Protein AF-A0A7L9S4N2-F1 (afdb_monomer_lite)

Sequence (133 aa):
MTTKIDQVKEMKMYYQEFHHKCITWYITIMVFFIAGAIAYNGEGLVLSVGITVIFFTGLFTFTIFGCIFHYSARIDVLNTYLSTCKDEIPDDWYTRSKNVSISIKGFGSFFFALIGIITFMCVSILSWLKFIS

Radius of gyration: 20.15 Å; chains: 1; bounding box: 44×22×58 Å

Foldseek 3Di:
DQDVLNVLVVVLVVLVVQLVVLVVLLVVVVVLVVVLVVPDPDDDDDVVLVVVVVVLNVVLVVLSVVSNVLSVLLSVLSVCCNPPVVPDDDPCSVVCSCVSDPNDDCSVVVNVVSSVVVVVVSVVSSVVSVVVD

Secondary structure (DSSP, 8-state):
---HHHHHHHHHHHHHHHHHHHHHHHHHHHHHHHHHHHH---S---HHHHHHHHHHHHHHHHHHHHHHHHHHHHHHHHHHHHHH-SS---TTHHHHHH-SS---SSHHHHHHHHHHHHHHHHHHHHHHHHHH-

Structure (mmCIF, N/CA/C/O backbone):
data_AF-A0A7L9S4N2-F1
#
_entry.id   AF-A0A7L9S4N2-F1
#
loop_
_atom_site.group_PDB
_atom_site.id
_atom_site.type_symbol
_atom_site.label_atom_id
_atom_site.label_alt_id
_atom_site.label_comp_id
_atom_site.label_asym_id
_atom_site.label_entity_id
_atom_site.label_seq_id
_atom_site.pdbx_PDB_ins_code
_atom_site.Cartn_x
_atom_site.Cartn_y
_atom_site.Cartn_z
_atom_site.occupancy
_atom_site.B_iso_or_equiv
_atom_site.auth_seq_id
_atom_site.auth_comp_id
_atom_site.auth_asym_id
_atom_site.auth_atom_id
_atom_site.pdbx_PDB_model_num
ATOM 1 N N . MET A 1 1 ? -22.596 13.191 20.118 1.00 52.94 1 MET A N 1
ATOM 2 C CA . MET A 1 1 ? -21.373 12.587 20.684 1.00 52.94 1 MET A CA 1
ATOM 3 C C . MET A 1 1 ? -21.153 11.295 19.918 1.00 52.94 1 MET A C 1
ATOM 5 O O . MET A 1 1 ? -22.031 10.446 19.974 1.00 52.94 1 MET A O 1
ATOM 9 N N . THR A 1 2 ? -20.105 11.192 19.100 1.00 70.31 2 THR A N 1
ATOM 10 C CA . THR A 1 2 ? -19.788 9.943 18.385 1.00 70.31 2 THR A CA 1
ATOM 11 C C . THR A 1 2 ? -19.401 8.882 19.406 1.00 70.31 2 THR A C 1
ATOM 13 O O . THR A 1 2 ? -18.611 9.156 20.312 1.00 70.31 2 THR A O 1
ATOM 16 N N . THR A 1 3 ? -19.984 7.689 19.307 1.00 86.25 3 THR A N 1
ATOM 17 C CA . THR A 1 3 ? -19.616 6.593 20.207 1.00 86.25 3 THR A CA 1
ATOM 18 C C . THR A 1 3 ? -18.213 6.090 19.853 1.00 86.25 3 THR A C 1
ATOM 20 O O . THR A 1 3 ? -17.758 6.245 18.717 1.00 86.25 3 THR A O 1
ATOM 23 N N . LYS A 1 4 ? -17.508 5.446 20.793 1.00 85.94 4 LYS A N 1
ATOM 24 C CA . LYS A 1 4 ? -16.224 4.785 20.480 1.00 85.94 4 LYS A CA 1
ATOM 25 C C . LYS A 1 4 ? -16.377 3.764 19.345 1.00 85.94 4 LYS A C 1
ATOM 27 O O . LYS A 1 4 ? -15.473 3.605 18.534 1.00 85.94 4 LYS A O 1
ATOM 32 N N . ILE A 1 5 ? -17.536 3.110 19.262 1.00 87.25 5 ILE A N 1
ATOM 33 C CA . ILE A 1 5 ? -17.873 2.178 18.182 1.00 87.25 5 ILE A CA 1
ATOM 34 C C . ILE A 1 5 ? -17.884 2.902 16.830 1.00 87.25 5 ILE A C 1
ATOM 36 O O . ILE A 1 5 ? -17.305 2.396 15.869 1.00 87.25 5 ILE A O 1
ATOM 40 N N . ASP A 1 6 ? -18.487 4.090 16.751 1.00 88.31 6 ASP A N 1
ATOM 41 C CA . ASP A 1 6 ? -18.497 4.890 15.520 1.00 88.31 6 ASP A CA 1
ATOM 42 C C . ASP A 1 6 ? -17.082 5.336 15.135 1.00 88.31 6 ASP A C 1
ATOM 44 O O . ASP A 1 6 ? -16.693 5.194 13.978 1.00 88.31 6 ASP A O 1
ATOM 48 N N . GLN A 1 7 ? -16.264 5.748 16.109 1.00 89.62 7 GLN A N 1
ATOM 49 C CA . GLN A 1 7 ? -14.856 6.102 15.873 1.00 89.62 7 GLN A CA 1
ATOM 50 C C . GLN A 1 7 ? -14.038 4.921 15.321 1.00 89.62 7 GLN A C 1
ATOM 52 O O . GLN A 1 7 ? -13.233 5.086 14.402 1.00 89.62 7 GLN A O 1
ATOM 57 N N . VAL A 1 8 ? -14.251 3.711 15.848 1.00 88.94 8 VAL A N 1
ATOM 58 C CA . VAL A 1 8 ? -13.597 2.486 15.356 1.00 88.94 8 VAL A CA 1
ATOM 59 C C . VAL A 1 8 ? -14.064 2.141 13.940 1.00 88.94 8 VAL A C 1
ATOM 61 O O . VAL A 1 8 ? -13.239 1.767 13.103 1.00 88.94 8 VAL A O 1
ATOM 64 N N . LYS A 1 9 ? -15.361 2.300 13.634 1.00 90.25 9 LYS A N 1
ATOM 65 C CA . LYS A 1 9 ? -15.899 2.103 12.276 1.00 90.25 9 LYS A CA 1
ATOM 66 C C . LYS A 1 9 ? -15.307 3.096 11.280 1.00 90.25 9 LYS A C 1
ATOM 68 O O . LYS A 1 9 ? -14.871 2.677 10.211 1.00 90.25 9 LYS A O 1
ATOM 73 N N . GLU A 1 10 ? -15.250 4.378 11.629 1.00 91.12 10 GLU A N 1
ATOM 74 C CA . GLU A 1 10 ? -14.646 5.420 10.791 1.00 91.12 10 GLU A CA 1
ATOM 75 C C . GLU A 1 10 ? -13.168 5.128 10.513 1.00 91.12 10 GLU A C 1
ATOM 77 O O . GLU A 1 10 ? -12.737 5.147 9.359 1.00 91.12 10 GLU A O 1
ATOM 82 N N . MET A 1 11 ? -12.403 4.756 11.543 1.00 90.00 11 MET A N 1
ATOM 83 C CA . MET A 1 11 ? -10.992 4.396 11.384 1.00 90.00 11 MET A CA 1
ATOM 84 C C . MET A 1 11 ? -10.806 3.154 10.502 1.00 90.00 11 MET A C 1
ATOM 86 O O . MET A 1 11 ? -9.889 3.098 9.679 1.00 90.00 11 MET A O 1
ATOM 90 N N . LYS A 1 12 ? -11.693 2.160 10.634 1.00 90.44 12 LYS A N 1
ATOM 91 C CA . LYS A 1 12 ? -11.682 0.972 9.774 1.00 90.44 12 LYS A CA 1
ATOM 92 C C . LYS A 1 12 ? -11.923 1.360 8.319 1.00 90.44 12 LYS A C 1
ATOM 94 O O . LYS A 1 12 ? -11.157 0.925 7.462 1.00 90.44 12 LYS A O 1
ATOM 99 N N . MET A 1 13 ? -12.944 2.176 8.044 1.00 91.50 13 MET A N 1
ATOM 100 C CA . MET A 1 13 ? -13.236 2.649 6.685 1.00 91.50 13 MET A CA 1
ATOM 101 C C . MET A 1 13 ? -12.044 3.405 6.097 1.00 91.50 13 MET A C 1
ATOM 103 O O . MET A 1 13 ? -11.650 3.128 4.967 1.00 91.50 13 MET A O 1
ATOM 107 N N . TYR A 1 14 ? -11.407 4.272 6.886 1.00 89.31 14 TYR A N 1
ATOM 108 C CA . TYR A 1 14 ? -10.197 4.982 6.478 1.00 89.31 14 TYR A CA 1
ATOM 109 C C . TYR A 1 14 ? -9.066 4.023 6.066 1.00 89.31 14 TYR A C 1
ATOM 111 O O . TYR A 1 14 ? -8.493 4.165 4.984 1.00 89.31 14 TYR A O 1
ATOM 119 N N . TYR A 1 15 ? -8.752 3.008 6.881 1.00 87.69 15 TYR A N 1
ATOM 120 C CA . TYR A 1 15 ? -7.715 2.034 6.523 1.00 87.69 15 TYR A CA 1
ATOM 121 C C . TYR A 1 15 ? -8.105 1.159 5.329 1.00 87.69 15 TYR A C 1
ATOM 123 O O . TYR A 1 15 ? -7.240 0.854 4.509 1.00 87.69 15 TYR A O 1
ATOM 131 N N . GLN A 1 16 ? -9.382 0.791 5.188 1.00 87.50 16 GLN A N 1
ATOM 132 C CA . GLN A 1 16 ? -9.881 0.052 4.024 1.00 87.50 16 GLN A CA 1
ATOM 133 C C . GLN A 1 16 ? -9.748 0.864 2.733 1.00 87.50 16 GLN A C 1
ATOM 135 O O . GLN A 1 16 ? -9.306 0.331 1.716 1.00 87.50 16 GLN A O 1
ATOM 140 N N . GLU A 1 17 ? -10.070 2.156 2.774 1.00 88.50 17 GLU A N 1
ATOM 141 C CA . GLU A 1 17 ? -9.921 3.050 1.628 1.00 88.50 17 GLU A CA 1
ATOM 142 C C . GLU A 1 17 ? -8.446 3.201 1.230 1.00 88.50 17 GLU A C 1
ATOM 144 O O . GLU A 1 17 ? -8.104 3.107 0.050 1.00 88.50 17 GLU A O 1
ATOM 149 N N . PHE A 1 18 ? -7.547 3.361 2.208 1.00 84.06 18 PHE A N 1
ATOM 150 C CA . PHE A 1 18 ? -6.103 3.399 1.958 1.00 84.06 18 PHE A CA 1
ATOM 151 C C . PHE A 1 18 ? -5.571 2.085 1.384 1.00 84.06 18 PHE A C 1
ATOM 153 O O . PHE A 1 18 ? -4.801 2.102 0.423 1.00 84.06 18 PHE A O 1
ATOM 160 N N . HIS A 1 19 ? -6.003 0.951 1.933 1.00 86.38 19 HIS A N 1
ATOM 161 C CA . HIS A 1 19 ? -5.653 -0.374 1.434 1.00 86.38 19 HIS A CA 1
ATOM 162 C C . HIS A 1 19 ? -6.099 -0.556 -0.024 1.00 86.38 19 HIS A C 1
ATOM 164 O O . HIS A 1 19 ? -5.308 -0.968 -0.873 1.00 86.38 19 HIS A O 1
ATOM 170 N N . HIS A 1 20 ? -7.340 -0.176 -0.341 1.00 86.75 20 HIS A N 1
ATOM 171 C CA . HIS A 1 20 ? -7.862 -0.220 -1.704 1.00 86.75 20 HIS A CA 1
ATOM 172 C C . HIS A 1 20 ? -7.063 0.687 -2.651 1.00 86.75 20 HIS A C 1
ATOM 174 O O . HIS A 1 20 ? -6.641 0.239 -3.713 1.00 86.75 20 HIS A O 1
ATOM 180 N N . LYS A 1 21 ? -6.756 1.924 -2.239 1.00 84.00 21 LYS A N 1
ATOM 181 C CA . LYS A 1 21 ? -5.904 2.845 -3.010 1.00 84.00 21 LYS A CA 1
ATOM 182 C C . LYS A 1 21 ? -4.520 2.257 -3.297 1.00 84.00 21 LYS A C 1
ATOM 184 O O . LYS A 1 21 ? -4.031 2.411 -4.412 1.00 84.00 21 LYS A O 1
ATOM 189 N N . CYS A 1 22 ? -3.902 1.566 -2.336 1.00 82.00 22 CYS A N 1
ATOM 190 C CA . CYS A 1 22 ? -2.609 0.903 -2.548 1.00 82.00 22 CYS A CA 1
ATOM 191 C C . CYS A 1 22 ? -2.695 -0.171 -3.644 1.00 82.00 22 CYS A C 1
ATOM 193 O O . CYS A 1 22 ? -1.838 -0.207 -4.526 1.00 82.00 22 CYS A O 1
ATOM 195 N N . ILE A 1 23 ? -3.748 -0.996 -3.631 1.00 84.81 23 ILE A N 1
ATOM 196 C CA . ILE A 1 23 ? -3.997 -2.011 -4.669 1.00 84.81 23 ILE A CA 1
ATOM 197 C C . ILE A 1 23 ? -4.241 -1.351 -6.031 1.00 84.81 23 ILE A C 1
ATOM 199 O O . ILE A 1 23 ? -3.656 -1.764 -7.029 1.00 84.81 23 ILE A O 1
ATOM 203 N N . THR A 1 24 ? -5.059 -0.299 -6.085 1.00 84.75 24 THR A N 1
ATOM 204 C CA . THR A 1 24 ? -5.349 0.418 -7.335 1.00 84.75 24 THR A CA 1
ATOM 205 C C . THR A 1 24 ? -4.080 1.010 -7.949 1.00 84.75 24 THR A C 1
ATOM 207 O O . THR A 1 24 ? -3.856 0.875 -9.154 1.00 84.75 24 THR A O 1
ATOM 210 N N . TRP A 1 25 ? -3.207 1.606 -7.131 1.00 80.19 25 TRP A N 1
ATOM 211 C CA . TRP A 1 25 ? -1.918 2.126 -7.592 1.00 80.19 25 TRP A CA 1
ATOM 212 C C . TRP A 1 25 ? -0.966 1.025 -8.056 1.00 80.19 25 TRP A C 1
ATOM 214 O O . TRP A 1 25 ? -0.320 1.193 -9.089 1.00 80.19 25 TRP A O 1
ATOM 224 N N . TYR A 1 26 ? -0.919 -0.109 -7.350 1.00 82.12 26 TYR A N 1
ATOM 225 C CA . TYR A 1 26 ? -0.162 -1.280 -7.792 1.00 82.12 26 TYR A CA 1
ATOM 226 C C . TYR A 1 26 ? -0.582 -1.719 -9.196 1.00 82.12 26 TYR A C 1
ATOM 228 O O . TYR A 1 26 ? 0.256 -1.784 -10.092 1.00 82.12 26 TYR A O 1
ATOM 236 N N . ILE A 1 27 ? -1.883 -1.955 -9.398 1.00 82.50 27 ILE A N 1
ATOM 237 C CA . ILE A 1 27 ? -2.432 -2.399 -10.685 1.00 82.50 27 ILE A CA 1
ATOM 238 C C . ILE A 1 27 ? -2.123 -1.370 -11.775 1.00 82.50 27 ILE A C 1
ATOM 240 O O . ILE A 1 27 ? -1.621 -1.735 -12.833 1.00 82.50 27 ILE A O 1
ATOM 244 N N . THR A 1 28 ? -2.359 -0.085 -11.502 1.00 81.19 28 THR A N 1
ATOM 245 C CA . THR A 1 28 ? -2.104 1.008 -12.452 1.00 81.19 28 THR A CA 1
ATOM 246 C C . THR A 1 28 ? -0.653 1.018 -12.926 1.00 81.19 28 THR A C 1
ATOM 248 O O . THR A 1 28 ? -0.384 1.081 -14.124 1.00 81.19 28 THR A O 1
ATOM 251 N N . ILE A 1 29 ? 0.297 0.908 -12.000 1.00 75.81 29 ILE A N 1
ATOM 252 C CA . ILE A 1 29 ? 1.723 0.959 -12.329 1.00 75.81 29 ILE A CA 1
ATOM 253 C C . ILE A 1 29 ? 2.169 -0.309 -13.057 1.00 75.81 29 ILE A C 1
ATOM 255 O O . ILE A 1 29 ? 2.903 -0.213 -14.038 1.00 75.81 29 ILE A O 1
ATOM 259 N N . MET A 1 30 ? 1.674 -1.483 -12.655 1.00 76.44 30 MET A N 1
ATOM 260 C CA . MET A 1 30 ? 1.930 -2.730 -13.385 1.00 76.44 30 MET A CA 1
ATOM 261 C C . MET A 1 30 ? 1.413 -2.656 -14.827 1.00 76.44 30 MET A C 1
ATOM 263 O O . MET A 1 30 ? 2.122 -3.051 -15.750 1.00 76.44 30 MET A O 1
ATOM 267 N N . VAL A 1 31 ? 0.222 -2.089 -15.047 1.00 74.44 31 VAL A N 1
ATOM 268 C CA . VAL A 1 31 ? -0.330 -1.880 -16.396 1.00 74.44 31 VAL A CA 1
ATOM 269 C C . VAL A 1 31 ? 0.539 -0.920 -17.212 1.00 74.44 31 VAL A C 1
ATOM 271 O O . VAL A 1 31 ? 0.790 -1.202 -18.382 1.00 74.44 31 VAL A O 1
ATOM 274 N N . PHE A 1 32 ? 1.063 0.161 -16.620 1.00 73.44 32 PHE A N 1
ATOM 275 C CA . PHE A 1 32 ? 2.010 1.047 -17.310 1.00 73.44 32 PHE A CA 1
ATOM 276 C C . PHE A 1 32 ? 3.302 0.331 -17.7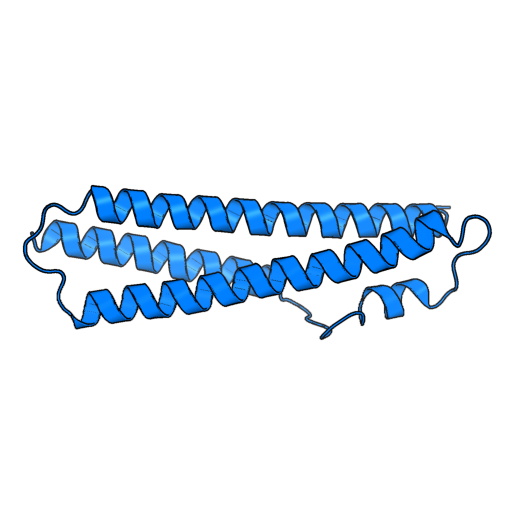12 1.00 73.44 32 PHE A C 1
ATOM 278 O O . PHE A 1 32 ? 3.771 0.524 -18.834 1.00 73.44 32 PHE A O 1
ATOM 285 N N . PHE A 1 33 ? 3.859 -0.516 -16.843 1.00 72.06 33 PHE A N 1
ATOM 286 C CA . PHE A 1 33 ? 5.038 -1.318 -17.179 1.00 72.06 33 PHE A CA 1
ATOM 287 C C . PHE A 1 33 ? 4.756 -2.311 -18.309 1.00 72.06 33 PHE A C 1
ATOM 289 O O . PHE A 1 33 ? 5.549 -2.398 -19.242 1.00 72.06 33 PHE A O 1
ATOM 296 N N . ILE A 1 34 ? 3.621 -3.018 -18.264 1.00 73.81 34 ILE A N 1
ATOM 297 C CA . ILE A 1 34 ? 3.218 -3.960 -19.319 1.00 73.81 34 ILE A CA 1
ATOM 298 C C . ILE A 1 34 ? 3.014 -3.222 -20.647 1.00 73.81 34 ILE A C 1
ATOM 300 O O . ILE A 1 34 ? 3.542 -3.650 -21.669 1.00 73.81 34 ILE A O 1
ATOM 304 N N . ALA A 1 35 ? 2.302 -2.092 -20.641 1.00 69.88 35 ALA A N 1
ATOM 305 C CA . ALA A 1 35 ? 2.096 -1.276 -21.835 1.00 69.88 35 ALA A CA 1
ATOM 306 C C . ALA A 1 35 ? 3.422 -0.742 -22.399 1.00 69.88 35 ALA A C 1
ATOM 308 O O . ALA A 1 35 ? 3.636 -0.789 -23.608 1.00 69.88 35 ALA A O 1
ATOM 309 N N . GLY A 1 36 ? 4.332 -0.290 -21.530 1.00 66.81 36 GLY A N 1
ATOM 310 C CA . GLY A 1 36 ? 5.678 0.135 -21.913 1.00 66.81 36 GLY A CA 1
ATOM 311 C C . GLY A 1 36 ? 6.514 -0.999 -22.512 1.00 66.81 36 GLY A C 1
ATOM 312 O O . GLY A 1 36 ? 7.200 -0.783 -23.506 1.00 66.81 36 GLY A O 1
ATOM 313 N N . ALA A 1 37 ? 6.415 -2.210 -21.957 1.00 68.88 37 ALA A N 1
ATOM 314 C CA . ALA A 1 37 ? 7.093 -3.394 -22.479 1.00 68.88 37 ALA A CA 1
ATOM 315 C C . ALA A 1 37 ? 6.540 -3.830 -23.847 1.00 68.88 37 ALA A C 1
ATOM 317 O O . ALA A 1 37 ? 7.320 -4.167 -24.729 1.00 68.88 37 ALA A O 1
ATOM 318 N N . ILE A 1 38 ? 5.217 -3.784 -24.046 1.00 69.00 38 ILE A N 1
ATOM 319 C CA . ILE A 1 38 ? 4.575 -4.106 -25.334 1.00 69.00 38 ILE A CA 1
ATOM 320 C C . ILE A 1 38 ? 4.908 -3.054 -26.401 1.00 69.00 38 ILE A C 1
ATOM 322 O O . ILE A 1 38 ? 5.093 -3.395 -27.564 1.00 69.00 38 ILE A O 1
ATOM 326 N N . ALA A 1 39 ? 4.978 -1.775 -26.024 1.00 65.38 39 ALA A N 1
ATOM 327 C CA . ALA A 1 39 ? 5.295 -0.687 -26.949 1.00 65.38 39 ALA A CA 1
ATOM 328 C C . ALA A 1 39 ? 6.764 -0.683 -27.412 1.00 65.38 39 ALA A C 1
ATOM 330 O O . ALA A 1 39 ? 7.105 0.008 -28.374 1.00 65.38 39 ALA A O 1
ATOM 331 N N . TYR A 1 40 ? 7.642 -1.418 -26.730 1.00 66.44 40 TYR A N 1
ATOM 332 C CA . TYR A 1 40 ? 9.052 -1.500 -27.075 1.00 66.44 40 TYR A CA 1
ATOM 333 C C . TYR A 1 40 ? 9.277 -2.472 -28.247 1.00 66.44 40 TYR A C 1
ATOM 335 O O . TYR A 1 40 ? 9.239 -3.686 -28.079 1.00 66.44 40 TYR A O 1
ATOM 343 N N . ASN A 1 41 ? 9.557 -1.919 -29.433 1.00 58.69 41 ASN A N 1
ATOM 344 C CA . ASN A 1 41 ? 9.881 -2.655 -30.668 1.00 58.69 41 ASN A CA 1
ATOM 345 C C . ASN A 1 41 ? 11.403 -2.746 -30.951 1.00 58.69 41 ASN A C 1
ATOM 347 O O . ASN A 1 41 ? 11.801 -3.006 -32.084 1.00 58.69 41 ASN A O 1
ATOM 351 N N . GLY A 1 42 ? 12.261 -2.464 -29.964 1.00 55.56 42 GLY A N 1
ATOM 352 C CA . GLY A 1 42 ? 13.699 -2.248 -30.174 1.00 55.56 42 GLY A CA 1
ATOM 353 C C . GLY A 1 42 ? 14.588 -3.485 -30.002 1.00 55.56 42 GLY A C 1
ATOM 354 O O . GLY A 1 42 ? 14.308 -4.373 -29.195 1.00 55.56 42 GLY A O 1
ATOM 355 N N . GLU A 1 43 ? 15.710 -3.506 -30.727 1.00 58.50 43 GLU A N 1
ATOM 356 C CA . GLU A 1 43 ? 16.830 -4.416 -30.477 1.00 58.50 43 GLU A CA 1
ATOM 357 C C . GLU A 1 43 ? 17.454 -4.117 -29.104 1.00 58.50 43 GLU A C 1
ATOM 359 O O . GLU A 1 43 ? 17.901 -3.003 -28.848 1.00 58.50 43 GLU A O 1
ATOM 364 N N . GLY A 1 44 ? 17.477 -5.128 -28.228 1.00 55.66 44 GLY A N 1
ATOM 365 C CA . GLY A 1 44 ? 18.308 -5.201 -27.023 1.00 55.66 44 GLY A CA 1
ATOM 366 C C . GLY A 1 44 ? 18.283 -3.975 -26.106 1.00 55.66 44 GLY A C 1
ATOM 367 O O . GLY A 1 44 ? 19.149 -3.107 -26.193 1.00 55.66 44 GLY A O 1
ATOM 368 N N . LEU A 1 45 ? 17.371 -3.958 -25.128 1.00 60.09 45 LEU A N 1
ATOM 369 C CA . LEU A 1 45 ? 17.425 -3.003 -24.019 1.00 60.09 45 LEU A CA 1
ATOM 370 C C . LEU A 1 45 ? 18.829 -3.048 -23.386 1.00 60.09 45 LEU A C 1
ATOM 372 O O . LEU A 1 45 ? 19.259 -4.104 -22.917 1.00 60.09 45 LEU A O 1
ATOM 376 N N . VAL A 1 46 ? 19.545 -1.917 -23.374 1.00 65.00 46 VAL A N 1
ATOM 377 C CA . VAL A 1 46 ? 20.889 -1.820 -22.780 1.00 65.00 46 VAL A CA 1
ATOM 378 C C . VAL A 1 46 ? 20.841 -2.403 -21.365 1.00 65.00 46 VAL A C 1
ATOM 380 O O . VAL A 1 46 ? 20.016 -1.985 -20.551 1.00 65.00 46 VAL A O 1
ATOM 383 N N . LEU A 1 47 ? 21.709 -3.378 -21.069 1.00 66.94 47 LEU A N 1
ATOM 384 C CA . LEU A 1 47 ? 21.663 -4.197 -19.848 1.00 66.94 47 LEU A CA 1
ATOM 385 C C . LEU A 1 47 ? 21.520 -3.363 -18.558 1.00 66.94 47 LEU A C 1
ATOM 387 O O . LEU A 1 47 ? 20.781 -3.738 -17.650 1.00 66.94 47 LEU A O 1
ATOM 391 N N . SER A 1 48 ? 22.173 -2.198 -18.495 1.00 65.00 48 SER A N 1
ATOM 392 C CA . SER A 1 48 ? 22.092 -1.264 -17.364 1.00 65.00 48 SER A CA 1
ATOM 393 C C . SER A 1 48 ? 20.693 -0.665 -17.159 1.00 65.00 48 SER A C 1
ATOM 395 O O . SER A 1 48 ? 20.249 -0.519 -16.018 1.00 65.00 48 SER A O 1
ATOM 397 N N . VAL A 1 49 ? 19.966 -0.365 -18.238 1.00 68.12 49 VAL A N 1
ATOM 398 C CA . VAL A 1 49 ? 18.581 0.131 -18.192 1.00 68.12 49 VAL A CA 1
ATOM 399 C C . VAL A 1 49 ? 17.647 -0.982 -17.718 1.00 68.12 49 VAL A C 1
ATOM 401 O O . VAL A 1 49 ? 16.820 -0.747 -16.838 1.00 68.12 49 VAL A O 1
ATOM 404 N N . GLY A 1 50 ? 17.831 -2.210 -18.213 1.00 68.06 50 GLY A N 1
ATOM 405 C CA . GLY A 1 50 ? 17.047 -3.373 -17.784 1.00 68.06 50 GLY A CA 1
ATOM 406 C C . GLY A 1 50 ? 17.200 -3.690 -16.296 1.00 68.06 50 GLY A C 1
ATOM 407 O O . GLY A 1 50 ? 16.203 -3.837 -15.590 1.00 68.06 50 GLY A O 1
ATOM 408 N N . ILE A 1 51 ? 18.438 -3.714 -15.790 1.00 72.94 51 ILE A N 1
ATOM 409 C CA . ILE A 1 51 ? 18.717 -3.930 -14.359 1.00 72.94 51 ILE A CA 1
ATOM 410 C C . ILE A 1 51 ? 18.069 -2.834 -13.507 1.00 72.94 51 ILE A C 1
ATOM 412 O O . ILE A 1 51 ? 17.450 -3.133 -12.485 1.00 72.94 51 ILE A O 1
ATOM 416 N N . THR A 1 52 ? 18.170 -1.577 -13.944 1.00 71.25 52 THR A N 1
ATOM 417 C CA . THR A 1 52 ? 17.566 -0.434 -13.247 1.00 71.25 52 THR A CA 1
ATOM 418 C C . THR A 1 52 ? 16.050 -0.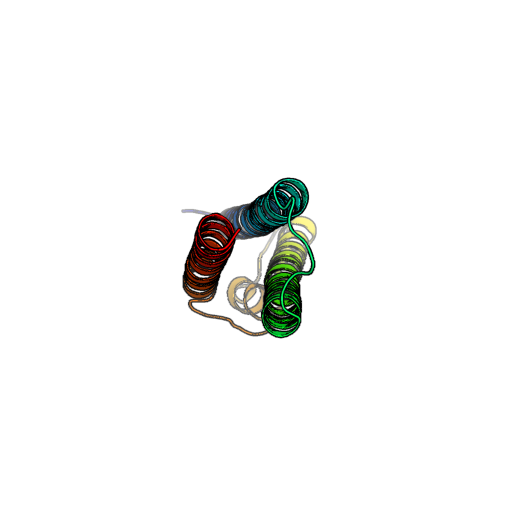607 -13.139 1.00 71.25 52 THR A C 1
ATOM 420 O O . THR A 1 52 ? 15.493 -0.522 -12.045 1.00 71.25 52 THR A O 1
ATOM 423 N N . VAL A 1 53 ? 15.381 -0.935 -14.247 1.00 72.00 53 VAL A N 1
ATOM 424 C CA . VAL A 1 53 ? 13.931 -1.175 -14.276 1.00 72.00 53 VAL A CA 1
ATOM 425 C C . VAL A 1 53 ? 13.530 -2.315 -13.335 1.00 72.00 53 VAL A C 1
ATOM 427 O O . VAL A 1 53 ? 12.600 -2.145 -12.543 1.00 72.00 53 VAL A O 1
ATOM 430 N N . ILE A 1 54 ? 14.242 -3.447 -13.359 1.00 75.88 54 ILE A N 1
ATOM 431 C CA . ILE A 1 54 ? 13.958 -4.597 -12.483 1.00 75.88 54 ILE A CA 1
ATOM 432 C C . ILE A 1 54 ? 14.107 -4.210 -11.008 1.00 75.88 54 ILE A C 1
ATOM 434 O O . ILE A 1 54 ? 13.209 -4.483 -10.209 1.00 75.88 54 ILE A O 1
ATOM 438 N N . PHE A 1 55 ? 15.207 -3.547 -10.642 1.00 78.56 55 PHE A N 1
ATOM 439 C CA . PHE A 1 55 ? 15.475 -3.156 -9.258 1.00 78.56 55 PHE A CA 1
ATOM 440 C C . PHE A 1 55 ? 14.398 -2.212 -8.712 1.00 78.56 55 PHE A C 1
ATOM 442 O O . PHE A 1 55 ? 13.829 -2.470 -7.649 1.00 78.56 55 PHE A O 1
ATOM 449 N N . PHE A 1 56 ? 14.064 -1.151 -9.454 1.00 73.38 56 PHE A N 1
ATOM 450 C CA . PHE A 1 56 ? 13.041 -0.195 -9.024 1.00 73.38 56 PHE A CA 1
ATOM 451 C C . PHE A 1 56 ? 11.643 -0.821 -8.981 1.00 73.38 56 PHE A C 1
ATOM 453 O O . PHE A 1 56 ? 10.887 -0.548 -8.049 1.00 73.38 56 PHE A O 1
ATOM 460 N N . THR A 1 57 ? 11.318 -1.717 -9.917 1.00 74.94 57 THR A N 1
ATOM 461 C CA . THR A 1 57 ? 10.049 -2.465 -9.897 1.00 74.94 57 THR A CA 1
ATOM 462 C C . THR A 1 57 ? 9.958 -3.381 -8.676 1.00 74.94 57 THR A C 1
ATOM 464 O O . THR A 1 57 ? 8.915 -3.433 -8.018 1.00 74.94 57 THR A O 1
ATOM 467 N N . GLY A 1 58 ? 11.049 -4.071 -8.330 1.00 80.31 58 GLY A N 1
ATOM 468 C CA . GLY A 1 58 ? 11.132 -4.926 -7.146 1.00 80.31 58 GLY A CA 1
ATOM 469 C C . GLY A 1 58 ? 10.974 -4.135 -5.848 1.00 80.31 58 GLY A C 1
ATOM 470 O O . GLY A 1 58 ? 10.128 -4.475 -5.019 1.00 80.31 58 GLY A O 1
ATOM 471 N N . LEU A 1 59 ? 11.719 -3.034 -5.702 1.00 81.00 59 LEU A N 1
ATOM 472 C CA . LEU A 1 59 ? 11.622 -2.137 -4.545 1.00 81.00 59 LEU A CA 1
ATOM 473 C C . LEU A 1 59 ? 10.202 -1.575 -4.382 1.00 81.00 59 LEU A C 1
ATOM 475 O O . LEU A 1 59 ? 9.663 -1.519 -3.273 1.00 81.00 59 LEU A O 1
ATOM 479 N N . PHE A 1 60 ? 9.579 -1.187 -5.493 1.00 76.50 60 PHE A N 1
ATOM 480 C CA . PHE A 1 60 ? 8.225 -0.650 -5.506 1.00 76.50 60 PHE A CA 1
ATOM 481 C C . PHE A 1 60 ? 7.183 -1.688 -5.098 1.00 76.50 60 PHE A C 1
ATOM 483 O O . PHE A 1 60 ? 6.363 -1.437 -4.214 1.00 76.50 60 PHE A O 1
ATOM 490 N N . THR A 1 61 ? 7.260 -2.873 -5.701 1.00 81.44 61 THR A N 1
ATOM 491 C CA . THR A 1 61 ? 6.388 -4.005 -5.387 1.00 81.44 61 THR A CA 1
ATOM 492 C C . THR A 1 61 ? 6.487 -4.340 -3.903 1.00 81.44 61 THR A C 1
ATOM 494 O O . THR A 1 61 ? 5.469 -4.370 -3.214 1.00 81.44 61 THR A O 1
ATOM 497 N N . PHE A 1 62 ? 7.707 -4.480 -3.378 1.00 84.00 62 PHE A N 1
ATOM 498 C CA . PHE A 1 62 ? 7.939 -4.720 -1.955 1.00 84.00 62 PHE A CA 1
ATOM 499 C C . PHE A 1 62 ? 7.309 -3.634 -1.071 1.00 84.00 62 PHE A C 1
ATOM 501 O O . PHE A 1 62 ? 6.639 -3.946 -0.088 1.00 84.00 62 PHE A O 1
ATOM 508 N N . THR A 1 63 ? 7.461 -2.362 -1.450 1.00 81.62 63 THR A N 1
ATOM 509 C CA . THR A 1 63 ? 6.902 -1.235 -0.692 1.00 81.62 63 THR A CA 1
ATOM 510 C C . THR A 1 63 ? 5.373 -1.270 -0.671 1.00 81.62 63 THR A C 1
ATOM 512 O O . THR A 1 63 ? 4.786 -1.150 0.403 1.00 81.62 63 THR A O 1
ATOM 515 N N . ILE A 1 64 ? 4.710 -1.486 -1.815 1.00 81.75 64 ILE A N 1
ATOM 516 C CA . ILE A 1 64 ? 3.242 -1.560 -1.857 1.00 81.75 64 ILE A CA 1
ATOM 517 C C . ILE A 1 64 ? 2.719 -2.762 -1.081 1.00 81.75 64 ILE A C 1
ATOM 519 O O . ILE A 1 64 ? 1.779 -2.608 -0.305 1.00 81.75 64 ILE A O 1
ATOM 523 N N . PHE A 1 65 ? 3.307 -3.946 -1.260 1.00 83.81 65 PHE A N 1
ATOM 524 C CA . PHE A 1 65 ? 2.883 -5.112 -0.489 1.00 83.81 65 PHE A CA 1
ATOM 525 C C . PHE A 1 65 ? 3.076 -4.869 1.008 1.00 83.81 65 PHE A C 1
ATOM 527 O O . PHE A 1 65 ? 2.169 -5.159 1.784 1.00 83.81 65 PHE A O 1
ATOM 534 N N . GLY A 1 66 ? 4.177 -4.227 1.408 1.00 83.44 66 GLY A N 1
ATOM 535 C CA . GLY A 1 66 ? 4.370 -3.741 2.772 1.00 83.44 66 GLY A CA 1
ATOM 536 C C . GLY A 1 66 ? 3.217 -2.852 3.254 1.00 83.44 66 GLY A C 1
ATOM 537 O O . GLY A 1 66 ? 2.689 -3.086 4.339 1.00 83.44 66 GLY A O 1
ATOM 538 N N . CYS A 1 67 ? 2.765 -1.887 2.442 1.00 79.81 67 CYS A N 1
ATOM 539 C CA . CYS A 1 67 ? 1.591 -1.058 2.748 1.00 79.81 67 CYS A CA 1
ATOM 540 C C . CYS A 1 67 ? 0.321 -1.903 2.910 1.00 79.81 67 CYS A C 1
ATOM 542 O O . CYS A 1 67 ? -0.386 -1.767 3.907 1.00 79.81 67 CYS A O 1
ATOM 544 N N . ILE A 1 68 ? 0.030 -2.767 1.937 1.00 84.81 68 ILE A N 1
ATOM 545 C CA . ILE A 1 68 ? -1.164 -3.622 1.909 1.00 84.81 68 ILE A CA 1
ATOM 546 C C . ILE A 1 68 ? -1.210 -4.481 3.176 1.00 84.81 68 ILE A C 1
ATOM 548 O O . ILE A 1 68 ? -2.183 -4.406 3.924 1.00 84.81 68 ILE A O 1
ATOM 552 N N . PHE A 1 69 ? -0.132 -5.207 3.486 1.00 85.50 69 PHE A N 1
ATOM 553 C CA . PHE A 1 69 ? -0.042 -6.018 4.702 1.00 85.50 69 PHE A CA 1
ATOM 554 C C . PHE A 1 69 ? -0.193 -5.176 5.971 1.00 85.50 69 PHE A C 1
ATOM 556 O O . PHE A 1 69 ? -0.938 -5.552 6.877 1.00 85.50 69 PHE A O 1
ATOM 563 N N . HIS A 1 70 ? 0.458 -4.012 6.026 1.00 83.88 70 HIS A N 1
ATOM 564 C CA . HIS A 1 70 ? 0.383 -3.120 7.178 1.00 83.88 70 HIS A CA 1
ATOM 565 C C . HIS A 1 70 ? -1.048 -2.632 7.451 1.00 83.88 70 HIS A C 1
ATOM 567 O O . HIS A 1 70 ? -1.515 -2.688 8.591 1.00 83.88 70 HIS A O 1
ATOM 573 N N . TYR A 1 71 ? -1.762 -2.172 6.420 1.00 83.56 71 TYR A N 1
ATOM 574 C CA . TYR A 1 71 ? -3.140 -1.703 6.569 1.00 83.56 71 TYR A CA 1
ATOM 575 C C . TYR A 1 71 ? -4.125 -2.856 6.786 1.00 83.56 71 TYR A C 1
ATOM 577 O O . TYR A 1 71 ? -5.049 -2.691 7.581 1.00 83.56 71 TYR A O 1
ATOM 585 N N . SER A 1 72 ? -3.903 -4.027 6.177 1.00 85.50 72 SER A N 1
ATOM 586 C CA . SER A 1 72 ? -4.712 -5.229 6.429 1.00 85.50 72 SER A CA 1
ATOM 587 C C . SER A 1 72 ? -4.664 -5.630 7.905 1.00 85.50 72 SER A C 1
ATOM 589 O O . SER A 1 72 ? -5.709 -5.783 8.532 1.00 85.50 72 SER A O 1
ATOM 591 N N . ALA A 1 73 ? -3.470 -5.672 8.507 1.00 86.31 73 ALA A N 1
ATOM 592 C CA . ALA A 1 73 ? -3.314 -6.014 9.922 1.00 86.31 73 ALA A CA 1
ATOM 593 C C . ALA A 1 73 ? -4.061 -5.038 10.853 1.00 86.31 73 ALA A C 1
ATOM 595 O O . ALA A 1 73 ? -4.685 -5.442 11.836 1.00 86.31 73 ALA A O 1
ATOM 596 N N . ARG A 1 74 ? -4.051 -3.736 10.535 1.00 86.81 74 ARG A N 1
ATOM 597 C CA . ARG A 1 74 ? -4.818 -2.737 11.298 1.00 86.81 74 ARG A CA 1
ATOM 598 C C . ARG A 1 74 ? -6.326 -2.926 11.153 1.00 86.81 74 ARG A C 1
ATOM 600 O O . ARG A 1 74 ? -7.047 -2.768 12.136 1.00 86.81 74 ARG A O 1
ATOM 607 N N . ILE A 1 75 ? -6.801 -3.266 9.955 1.00 87.94 75 ILE A N 1
ATOM 608 C CA . ILE A 1 75 ? -8.218 -3.560 9.701 1.00 87.94 75 ILE A CA 1
ATOM 609 C C . ILE A 1 75 ? -8.665 -4.777 10.519 1.00 87.94 75 ILE A C 1
ATOM 611 O O . ILE A 1 75 ? -9.737 -4.724 11.119 1.00 87.94 75 ILE A O 1
ATOM 615 N N . ASP A 1 76 ? -7.846 -5.826 10.613 1.00 87.38 76 ASP A N 1
ATOM 616 C CA . ASP A 1 76 ? -8.168 -7.040 11.379 1.00 87.38 76 ASP A CA 1
ATOM 617 C C . ASP A 1 76 ? -8.298 -6.772 12.884 1.00 87.38 76 ASP A C 1
ATOM 619 O O . ASP A 1 76 ? -9.232 -7.249 13.539 1.00 87.38 76 ASP A O 1
ATOM 623 N N . VAL A 1 77 ? -7.426 -5.926 13.4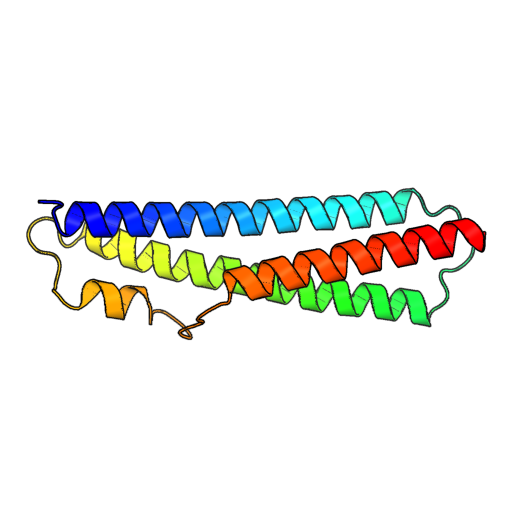38 1.00 87.69 77 VAL A N 1
ATOM 624 C CA . VAL A 1 77 ? -7.540 -5.488 14.838 1.00 87.69 77 VAL A CA 1
ATOM 625 C C . VAL A 1 77 ? -8.821 -4.684 15.068 1.00 87.69 77 VAL A C 1
ATOM 627 O O . VAL A 1 77 ? -9.539 -4.932 16.036 1.00 87.69 77 VAL A O 1
ATOM 630 N N . LEU A 1 78 ? -9.169 -3.766 14.161 1.00 89.12 78 LEU A N 1
ATOM 631 C CA . LEU A 1 78 ? -10.422 -3.010 14.264 1.00 89.12 78 LEU A CA 1
ATOM 632 C C . LEU A 1 78 ? -11.656 -3.906 14.094 1.00 89.12 78 LEU A C 1
ATOM 634 O O . LEU A 1 78 ? -12.641 -3.720 14.805 1.00 89.12 78 LEU A O 1
ATOM 638 N N . ASN A 1 79 ? -11.603 -4.910 13.215 1.00 89.12 79 ASN A N 1
ATOM 639 C CA . ASN A 1 79 ? -12.656 -5.918 13.085 1.00 89.12 79 ASN A CA 1
ATOM 640 C C . ASN A 1 79 ? -12.857 -6.686 14.391 1.00 89.12 79 ASN A C 1
ATOM 642 O O . ASN A 1 79 ? -14.001 -6.886 14.787 1.00 89.12 79 ASN A O 1
ATOM 646 N N . THR A 1 80 ? -11.768 -7.038 15.079 1.00 87.81 80 THR A N 1
ATOM 647 C CA . THR A 1 80 ? -11.820 -7.725 16.376 1.00 87.81 80 THR A CA 1
ATOM 648 C C . THR A 1 80 ? -12.542 -6.876 17.427 1.00 87.81 80 THR A C 1
ATOM 650 O O . THR A 1 80 ? -13.389 -7.388 18.158 1.00 87.81 80 THR A O 1
ATOM 653 N N . TYR A 1 81 ? -12.283 -5.564 17.477 1.00 88.00 81 TYR A N 1
ATOM 654 C CA . TYR A 1 81 ? -13.028 -4.663 18.364 1.00 88.00 81 TYR A CA 1
ATOM 655 C C . TYR A 1 81 ? -14.515 -4.588 17.997 1.00 88.00 81 TYR A C 1
ATOM 657 O O . TYR A 1 81 ? -15.365 -4.646 18.881 1.00 88.00 81 TYR A O 1
ATOM 665 N N . LEU A 1 82 ? -14.845 -4.517 16.706 1.00 87.00 82 LEU A N 1
ATOM 666 C CA . LEU A 1 82 ? -16.235 -4.434 16.243 1.00 87.00 82 LEU A CA 1
ATOM 667 C C . LEU A 1 82 ? -17.022 -5.744 16.415 1.00 87.00 82 LEU A C 1
ATOM 669 O O . LEU A 1 82 ? -18.244 -5.697 16.550 1.00 87.00 82 LEU A O 1
ATOM 673 N N . SER A 1 83 ? -16.358 -6.902 16.392 1.00 85.62 83 SER A N 1
ATOM 674 C CA . SER A 1 83 ? -17.004 -8.208 16.565 1.00 85.62 83 SER A CA 1
ATOM 675 C C . SER A 1 83 ? -17.168 -8.603 18.029 1.00 85.62 83 SER A C 1
ATOM 677 O O . SER A 1 83 ? -18.192 -9.184 18.390 1.00 85.62 83 SER A O 1
ATOM 679 N N . THR A 1 84 ? -16.158 -8.309 18.853 1.00 81.38 84 THR A N 1
ATOM 680 C CA . THR A 1 84 ? -15.998 -8.899 20.191 1.00 81.38 84 THR A CA 1
ATOM 681 C C . THR A 1 84 ? -16.361 -7.920 21.308 1.00 81.38 84 THR A C 1
ATOM 683 O O . THR A 1 84 ? -16.902 -8.333 22.327 1.00 81.38 84 THR A O 1
ATOM 686 N N . CYS A 1 85 ? -16.132 -6.618 21.115 1.00 75.38 85 CYS A N 1
ATOM 687 C CA . CYS A 1 85 ? -16.406 -5.575 22.107 1.00 75.38 85 CYS A CA 1
ATOM 688 C C . CYS A 1 85 ? -17.718 -4.840 21.787 1.00 75.38 85 CYS A C 1
ATOM 690 O O . CYS A 1 85 ? -17.716 -3.629 21.568 1.00 75.38 85 CYS A O 1
ATOM 692 N N . LYS A 1 86 ? -18.838 -5.578 21.718 1.00 64.19 86 LYS A N 1
ATOM 693 C CA . LYS A 1 86 ? -20.157 -5.004 21.377 1.00 64.19 86 LYS A CA 1
ATOM 694 C C . LYS A 1 86 ? -20.649 -3.963 22.387 1.00 64.19 86 LYS A C 1
ATOM 696 O O . LYS A 1 86 ? -21.325 -3.026 21.973 1.00 64.19 86 LYS A O 1
ATOM 701 N N . ASP A 1 87 ? -20.269 -4.108 23.656 1.00 67.31 87 ASP A N 1
ATOM 702 C CA . ASP A 1 87 ? -20.791 -3.276 24.744 1.00 67.31 87 ASP A CA 1
ATOM 703 C C . ASP A 1 87 ? -19.785 -2.227 25.243 1.00 67.31 87 ASP A C 1
ATOM 705 O O . ASP A 1 87 ? -20.183 -1.115 25.584 1.00 67.31 87 ASP A O 1
ATOM 709 N N . GLU A 1 88 ? -18.476 -2.518 25.224 1.00 81.25 88 GLU A N 1
ATOM 710 C CA . GLU A 1 88 ? -17.464 -1.564 25.690 1.00 81.25 88 GLU A CA 1
ATOM 711 C C . GLU A 1 88 ? -16.121 -1.707 24.959 1.00 81.25 88 GLU A C 1
ATOM 713 O O . GLU A 1 88 ? -15.448 -2.736 25.026 1.00 81.25 88 GLU A O 1
ATOM 718 N N . ILE A 1 89 ? -15.716 -0.646 24.250 1.00 85.12 89 ILE A N 1
ATOM 719 C CA . ILE A 1 89 ? -14.405 -0.559 23.595 1.00 85.12 89 ILE A CA 1
ATOM 720 C C . ILE A 1 89 ? -13.387 0.033 24.588 1.00 85.12 89 ILE A C 1
ATOM 722 O O . ILE A 1 89 ? -13.616 1.141 25.099 1.00 85.12 89 ILE A O 1
ATOM 726 N N . PRO A 1 90 ? -12.252 -0.653 24.839 1.00 86.06 90 PRO A N 1
ATOM 727 C CA . PRO A 1 90 ? -11.252 -0.208 25.808 1.00 86.06 90 PRO A CA 1
ATOM 728 C C . PRO A 1 90 ? -10.610 1.115 25.379 1.00 86.06 90 PRO A C 1
ATOM 730 O O . PRO A 1 90 ? -10.409 1.346 24.191 1.00 86.06 90 PRO A O 1
ATOM 733 N N . ASP A 1 91 ? -10.256 1.984 26.329 1.00 87.19 91 ASP A N 1
ATOM 734 C CA . ASP A 1 91 ? -9.702 3.324 26.045 1.00 87.19 91 ASP A CA 1
ATOM 735 C C . ASP A 1 91 ? -8.394 3.307 25.236 1.00 87.19 91 ASP A C 1
ATOM 737 O O . ASP A 1 91 ? -8.074 4.266 24.534 1.00 87.19 91 ASP A O 1
ATOM 741 N N . ASP A 1 92 ? -7.648 2.203 25.283 1.00 86.25 92 ASP A N 1
ATOM 742 C CA . ASP A 1 92 ? -6.372 2.036 24.588 1.00 86.25 92 ASP A CA 1
ATOM 743 C C . ASP A 1 92 ? -6.501 1.500 23.147 1.00 86.25 92 ASP A C 1
ATOM 745 O O . ASP A 1 92 ? -5.481 1.293 22.474 1.00 86.25 92 ASP A O 1
ATOM 749 N N . TRP A 1 93 ? -7.732 1.323 22.639 1.00 86.31 93 TRP A N 1
ATOM 750 C CA . TRP A 1 93 ? -8.013 0.767 21.308 1.00 86.31 93 TRP A CA 1
ATOM 751 C C . TRP A 1 93 ? -7.250 1.487 20.191 1.00 86.31 93 TRP A C 1
ATOM 753 O O . TRP A 1 93 ? -6.716 0.851 19.278 1.00 86.31 93 TRP A O 1
ATOM 763 N N . TYR A 1 94 ? -7.151 2.817 20.271 1.00 84.62 94 TYR A N 1
ATOM 764 C CA . TYR A 1 94 ? -6.501 3.622 19.242 1.00 84.62 94 TYR A CA 1
ATOM 765 C C . TYR A 1 94 ? -5.000 3.328 19.184 1.00 84.62 94 TYR A C 1
ATOM 767 O O . TYR A 1 94 ? -4.454 3.063 18.111 1.00 84.62 94 TYR A O 1
ATOM 775 N N . THR A 1 95 ? -4.340 3.279 20.341 1.00 83.31 95 THR A N 1
ATOM 776 C CA . THR A 1 95 ? -2.912 2.958 20.448 1.00 83.31 95 THR A CA 1
ATOM 777 C C . THR A 1 95 ? -2.628 1.543 19.956 1.00 83.31 95 THR A C 1
ATOM 779 O O . THR A 1 95 ? -1.693 1.342 19.178 1.00 83.31 95 THR A O 1
ATOM 782 N N . ARG A 1 96 ? -3.467 0.571 20.333 1.00 80.81 96 ARG A N 1
ATOM 783 C CA . ARG A 1 96 ? -3.338 -0.822 19.879 1.00 80.81 96 ARG A CA 1
ATOM 784 C C . ARG A 1 96 ? -3.534 -0.955 18.372 1.00 80.81 96 ARG A C 1
ATOM 786 O O . ARG A 1 96 ? -2.693 -1.550 17.707 1.00 80.81 96 ARG A O 1
ATOM 793 N N . SER A 1 97 ? -4.566 -0.321 17.813 1.00 80.50 97 SER A N 1
ATOM 794 C CA . SER A 1 97 ? -4.825 -0.325 16.363 1.00 80.50 97 SER A CA 1
ATOM 795 C C . SER A 1 97 ? -3.729 0.367 15.542 1.00 80.50 97 SER A C 1
ATOM 797 O O . SER A 1 97 ? -3.542 0.064 14.366 1.00 80.50 97 SER A O 1
ATOM 799 N N . LYS A 1 98 ? -2.966 1.283 16.146 1.00 77.75 98 LYS A N 1
ATOM 800 C CA . LYS A 1 98 ? -1.851 1.976 15.490 1.00 77.75 98 LYS A CA 1
ATOM 801 C C . LYS A 1 98 ? -0.540 1.187 15.550 1.00 77.75 98 LYS A C 1
ATOM 803 O O . LYS A 1 98 ? 0.246 1.258 14.601 1.00 77.75 98 LYS A O 1
ATOM 808 N N . ASN A 1 99 ? -0.341 0.424 16.624 1.00 73.00 99 ASN A N 1
ATOM 809 C CA . ASN A 1 99 ? 0.887 -0.315 16.935 1.00 73.00 99 ASN A CA 1
ATOM 810 C C . ASN A 1 99 ? 0.809 -1.817 16.601 1.00 73.00 99 ASN A C 1
ATOM 812 O O . ASN A 1 99 ? 1.614 -2.595 17.100 1.00 73.00 99 ASN A O 1
ATOM 816 N N . VAL A 1 100 ? -0.118 -2.233 15.731 1.00 68.06 100 VAL A N 1
ATOM 817 C CA . VAL A 1 100 ? -0.184 -3.614 15.195 1.00 68.06 100 VAL A CA 1
ATOM 818 C C . VAL A 1 100 ? 1.093 -3.988 14.417 1.00 68.06 100 VAL A C 1
ATOM 820 O O . VAL A 1 100 ? 1.393 -5.151 14.188 1.00 68.06 100 VAL A O 1
ATOM 823 N N . SER A 1 101 ? 1.861 -2.976 14.012 1.00 60.22 101 SER A N 1
ATOM 824 C CA . SER A 1 101 ? 3.140 -3.052 13.309 1.00 60.22 101 SER A CA 1
ATOM 825 C C . SER A 1 101 ? 3.906 -1.739 13.577 1.00 60.22 101 SER A C 1
ATOM 827 O O . SER A 1 101 ? 3.462 -0.908 14.372 1.00 60.22 101 SER A O 1
ATOM 829 N N . ILE A 1 102 ? 5.039 -1.515 12.906 1.00 59.97 102 ILE A N 1
ATOM 830 C CA . ILE A 1 102 ? 5.816 -0.265 12.938 1.00 59.97 102 ILE A CA 1
ATOM 831 C C . ILE A 1 102 ? 4.890 0.960 12.824 1.00 59.97 102 ILE A C 1
ATOM 833 O O . ILE A 1 102 ? 4.069 1.061 11.912 1.00 59.97 102 ILE A O 1
ATOM 837 N N . SER A 1 103 ? 5.017 1.902 13.760 1.00 52.06 103 SER A N 1
ATOM 838 C CA . SER A 1 103 ? 4.261 3.158 13.759 1.00 52.06 103 SER A CA 1
ATOM 839 C C . SER A 1 103 ? 4.826 4.100 12.697 1.00 52.06 103 SER A C 1
ATOM 841 O O . SER A 1 103 ? 5.697 4.921 12.977 1.00 52.06 103 SER A O 1
ATOM 843 N N . ILE A 1 104 ? 4.363 3.966 11.452 1.00 54.94 104 ILE A N 1
ATOM 844 C CA . ILE A 1 104 ? 4.848 4.813 10.360 1.00 54.94 104 ILE A CA 1
ATOM 845 C C . ILE A 1 104 ? 3.998 6.088 10.272 1.00 54.94 104 ILE A C 1
ATOM 847 O O . ILE A 1 104 ? 2.823 6.056 9.902 1.00 54.94 104 ILE A O 1
ATOM 851 N N . LYS A 1 105 ? 4.587 7.231 10.641 1.00 53.22 105 LYS A N 1
ATOM 852 C CA . LYS A 1 105 ? 4.009 8.571 10.430 1.00 53.22 105 LYS A CA 1
ATOM 853 C C . LYS A 1 105 ? 4.463 9.112 9.070 1.00 53.22 105 LYS A C 1
ATOM 855 O O . LYS A 1 105 ? 5.592 8.869 8.669 1.00 53.22 105 LYS A O 1
ATOM 860 N N . GLY A 1 106 ? 3.597 9.838 8.357 1.00 53.94 106 GLY A N 1
ATOM 861 C CA . GLY A 1 106 ? 3.940 10.441 7.056 1.00 53.94 106 GLY A CA 1
ATOM 862 C C . GLY A 1 106 ? 4.080 9.449 5.893 1.00 53.94 106 GLY A C 1
ATOM 863 O O . GLY A 1 106 ? 4.419 9.848 4.782 1.00 53.94 106 GLY A O 1
ATOM 864 N N . PHE A 1 107 ? 3.777 8.169 6.122 1.00 59.28 107 PHE A N 1
ATOM 865 C CA . PHE A 1 107 ? 3.955 7.114 5.128 1.00 59.28 107 PHE A CA 1
ATOM 866 C C . PHE A 1 107 ? 3.074 7.291 3.894 1.00 59.28 107 PHE A C 1
ATOM 868 O O . PHE A 1 107 ? 3.532 7.028 2.796 1.00 59.28 107 PHE A O 1
ATOM 875 N N . GLY A 1 108 ? 1.844 7.796 4.049 1.00 56.34 108 GLY A N 1
ATOM 876 C CA . GLY A 1 108 ? 0.962 8.075 2.911 1.00 56.34 108 GLY A CA 1
ATOM 877 C C . GLY A 1 108 ? 1.545 9.124 1.959 1.00 56.34 108 GLY A C 1
ATOM 878 O O . GLY A 1 108 ? 1.542 8.919 0.749 1.00 56.34 108 GLY A O 1
ATOM 879 N N . SER A 1 109 ? 2.112 10.208 2.499 1.00 61.94 109 SER A N 1
ATOM 880 C CA . SER A 1 109 ? 2.780 11.251 1.709 1.00 61.94 109 SER A CA 1
ATOM 881 C C . SER A 1 109 ? 4.083 10.749 1.085 1.00 61.94 109 SER A C 1
ATOM 883 O O . SER A 1 109 ? 4.354 11.042 -0.075 1.00 61.94 109 SER A 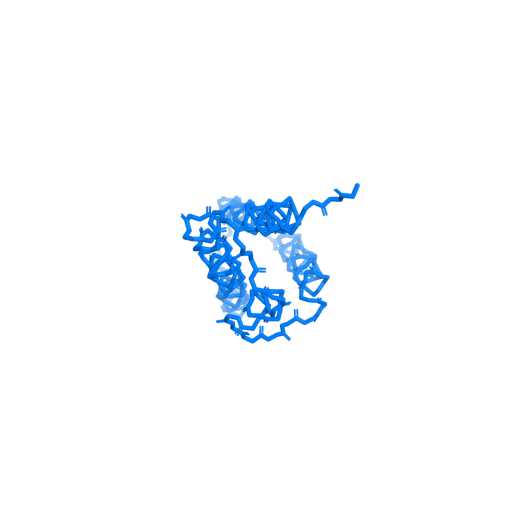O 1
ATOM 885 N N . PHE A 1 110 ? 4.862 9.951 1.824 1.00 66.56 110 PHE A N 1
ATOM 886 C CA . PHE A 1 110 ? 6.065 9.295 1.304 1.00 66.56 110 PHE A CA 1
ATOM 887 C C . PHE A 1 110 ? 5.735 8.317 0.170 1.00 66.56 110 PHE A C 1
ATOM 889 O O . PHE A 1 110 ? 6.378 8.345 -0.871 1.00 66.56 110 PHE A O 1
ATOM 896 N N . PHE A 1 111 ? 4.689 7.507 0.332 1.00 66.50 111 PHE A N 1
ATOM 897 C CA . PHE A 1 111 ? 4.207 6.554 -0.664 1.00 66.50 111 PHE A CA 1
ATOM 898 C C . PHE A 1 111 ? 3.723 7.257 -1.937 1.00 66.50 111 PHE A C 1
ATOM 900 O O . PHE A 1 111 ? 4.093 6.856 -3.037 1.00 66.50 111 PHE A O 1
ATOM 907 N N . PHE A 1 112 ? 2.973 8.356 -1.802 1.00 65.88 112 PHE A N 1
ATOM 908 C CA . PHE A 1 112 ? 2.569 9.184 -2.943 1.00 65.88 112 PHE A CA 1
ATOM 909 C C . PHE A 1 112 ? 3.760 9.841 -3.650 1.00 65.88 112 PHE A C 1
ATOM 911 O O . PHE A 1 112 ? 3.811 9.848 -4.879 1.00 65.88 112 PHE A O 1
ATOM 918 N N . ALA A 1 113 ? 4.733 10.360 -2.897 1.00 69.44 113 ALA A N 1
ATOM 919 C CA . ALA A 1 113 ? 5.958 10.910 -3.472 1.00 69.44 113 ALA A CA 1
ATOM 920 C C . ALA A 1 113 ? 6.756 9.832 -4.222 1.00 69.44 113 ALA A C 1
ATOM 922 O O . ALA A 1 113 ? 7.230 10.079 -5.328 1.00 69.44 113 ALA A O 1
ATOM 923 N N . LEU A 1 114 ? 6.838 8.619 -3.664 1.00 69.81 114 LEU A N 1
ATOM 924 C CA . LEU A 1 114 ? 7.507 7.478 -4.285 1.00 69.81 114 LEU A CA 1
ATOM 925 C C . LEU A 1 114 ? 6.822 7.068 -5.599 1.00 69.81 114 LEU A C 1
ATOM 927 O O . LEU A 1 114 ? 7.500 6.872 -6.604 1.00 69.81 114 LEU A O 1
ATOM 931 N N . ILE A 1 115 ? 5.484 7.010 -5.612 1.00 69.56 115 ILE A N 1
ATOM 932 C CA . ILE A 1 115 ? 4.687 6.779 -6.827 1.00 69.56 115 ILE A CA 1
ATOM 933 C C . ILE A 1 115 ? 4.979 7.855 -7.877 1.00 69.56 115 ILE A C 1
ATOM 935 O O . ILE A 1 115 ? 5.212 7.524 -9.040 1.00 69.56 115 ILE A O 1
ATOM 939 N N . GLY A 1 116 ? 4.989 9.131 -7.480 1.00 71.00 116 GLY A N 1
ATOM 940 C CA . GLY A 1 116 ? 5.253 10.253 -8.382 1.00 71.00 116 GLY A CA 1
ATOM 941 C C . GLY A 1 116 ? 6.645 10.184 -9.010 1.00 71.00 116 GLY A C 1
ATOM 942 O O . GLY A 1 116 ? 6.770 10.280 -10.230 1.00 71.00 116 GLY A O 1
ATOM 943 N N . ILE A 1 117 ? 7.676 9.937 -8.196 1.00 74.81 117 ILE A N 1
ATOM 944 C CA . ILE A 1 117 ? 9.063 9.793 -8.659 1.00 74.81 117 ILE A CA 1
ATOM 945 C C . ILE A 1 117 ? 9.183 8.618 -9.631 1.00 74.81 117 ILE A C 1
ATOM 947 O O . ILE A 1 117 ? 9.759 8.771 -10.703 1.00 74.81 117 ILE A O 1
ATOM 951 N N . ILE A 1 118 ? 8.606 7.461 -9.302 1.00 68.94 118 ILE A N 1
ATOM 952 C CA . ILE A 1 118 ? 8.718 6.264 -10.143 1.00 68.94 118 ILE A CA 1
ATOM 953 C C . ILE A 1 118 ? 7.941 6.427 -11.445 1.00 68.94 118 ILE A C 1
ATOM 955 O O . ILE A 1 118 ? 8.463 6.085 -12.503 1.00 68.94 118 ILE A O 1
ATOM 959 N N . THR A 1 119 ? 6.736 6.994 -11.400 1.00 69.38 119 THR A N 1
ATOM 960 C CA . THR A 1 119 ? 5.958 7.284 -12.614 1.00 69.38 119 THR A CA 1
ATOM 961 C C . THR A 1 119 ? 6.728 8.248 -13.515 1.00 69.38 119 THR A C 1
ATOM 963 O O . THR A 1 119 ? 6.857 7.998 -14.712 1.00 69.38 119 THR A O 1
ATOM 966 N N . PHE A 1 120 ? 7.324 9.299 -12.941 1.00 73.12 120 PHE A N 1
ATOM 967 C CA . PHE A 1 120 ? 8.173 10.235 -13.674 1.00 73.12 120 PHE A CA 1
ATOM 968 C C . PHE A 1 120 ? 9.410 9.552 -14.274 1.00 73.12 120 PHE A C 1
ATOM 970 O O . PHE A 1 120 ? 9.729 9.788 -15.438 1.00 73.12 120 PHE A O 1
ATOM 977 N N . MET A 1 121 ? 10.079 8.665 -13.528 1.00 71.19 121 MET A N 1
ATOM 978 C CA . MET A 1 121 ? 11.211 7.884 -14.037 1.00 71.19 121 MET A CA 1
ATOM 979 C C . MET A 1 121 ? 10.793 6.944 -15.171 1.00 71.19 121 MET A C 1
ATOM 981 O O . MET A 1 121 ? 11.479 6.896 -16.186 1.00 71.19 121 MET A O 1
ATOM 985 N N . CYS A 1 122 ? 9.658 6.250 -15.050 1.00 68.75 122 CYS A N 1
ATOM 986 C CA . CYS A 1 122 ? 9.137 5.369 -16.098 1.00 68.75 122 CYS A CA 1
ATOM 987 C C . CYS A 1 122 ? 8.833 6.152 -17.377 1.00 68.75 122 CYS A C 1
ATOM 989 O O . CYS A 1 122 ? 9.274 5.762 -18.454 1.00 68.75 122 CYS A O 1
ATOM 991 N N . VAL A 1 123 ? 8.145 7.293 -17.260 1.00 69.12 123 VAL A N 1
ATOM 992 C CA . VAL A 1 123 ? 7.870 8.186 -18.396 1.00 69.12 123 VAL A CA 1
ATOM 993 C C . VAL A 1 123 ? 9.167 8.725 -19.000 1.00 69.12 123 VAL A C 1
ATOM 995 O O . VAL A 1 123 ? 9.292 8.767 -20.222 1.00 69.12 123 VAL A O 1
ATOM 998 N N . SER A 1 124 ? 10.147 9.094 -18.173 1.00 70.19 124 SER A N 1
ATOM 999 C CA . SER A 1 124 ? 11.447 9.599 -18.635 1.00 70.19 124 SER A CA 1
ATOM 1000 C C . SER A 1 124 ? 12.233 8.530 -19.394 1.00 70.19 124 SER A C 1
ATOM 1002 O O . SER A 1 124 ? 12.752 8.814 -20.469 1.00 70.19 124 SER A O 1
ATOM 1004 N N . ILE A 1 125 ? 12.267 7.292 -18.887 1.00 69.19 125 ILE A N 1
ATOM 1005 C CA . ILE A 1 125 ? 12.918 6.150 -19.545 1.00 69.19 125 ILE A CA 1
ATOM 1006 C C . ILE A 1 125 ? 12.209 5.815 -20.860 1.00 69.19 125 ILE A C 1
ATOM 1008 O O . ILE A 1 125 ? 12.872 5.687 -21.883 1.00 69.19 125 ILE A O 1
ATOM 1012 N N . LEU A 1 126 ? 10.875 5.722 -20.865 1.00 65.56 126 LEU A N 1
ATOM 1013 C CA . LEU A 1 126 ? 10.101 5.452 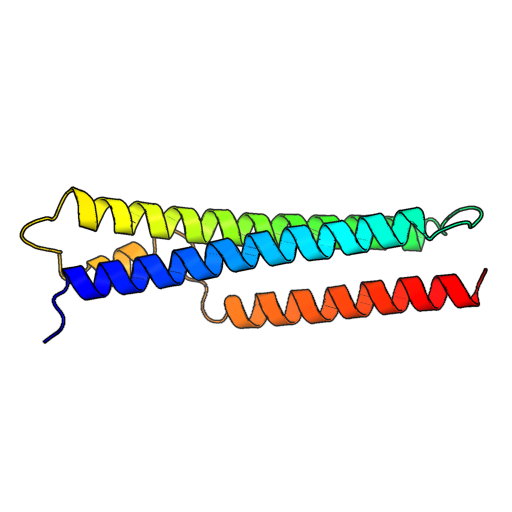-22.084 1.00 65.56 126 LEU A CA 1
ATOM 1014 C C . LEU A 1 126 ? 10.287 6.554 -23.134 1.00 65.56 126 LEU A C 1
ATOM 1016 O O . LEU A 1 126 ? 10.436 6.259 -24.318 1.00 65.56 126 LEU A O 1
ATOM 1020 N N . SER A 1 127 ? 10.324 7.818 -22.703 1.00 68.31 127 SER A N 1
ATOM 1021 C CA . SER A 1 127 ? 10.596 8.954 -23.588 1.00 68.31 127 SER A CA 1
ATOM 1022 C C . SER A 1 127 ? 12.005 8.865 -24.168 1.00 68.31 127 SER A C 1
ATOM 1024 O O . SER A 1 127 ? 12.168 8.974 -25.376 1.00 68.31 127 SER A O 1
ATOM 1026 N N . TRP A 1 128 ? 13.013 8.605 -23.333 1.00 66.50 128 TRP A N 1
ATOM 1027 C CA . TRP A 1 128 ? 14.404 8.446 -23.759 1.00 66.50 128 TRP A CA 1
ATOM 1028 C C . TRP A 1 128 ? 14.576 7.301 -24.764 1.00 66.50 128 TRP A C 1
ATOM 1030 O O . TRP A 1 128 ? 15.185 7.495 -25.812 1.00 66.50 128 TRP A O 1
ATOM 1040 N N . LEU A 1 129 ? 13.971 6.138 -24.497 1.00 61.12 129 LEU A N 1
ATOM 1041 C CA . LEU A 1 129 ? 13.997 4.987 -25.403 1.00 61.12 129 LEU A CA 1
ATOM 1042 C C . LEU A 1 129 ? 13.366 5.305 -26.766 1.00 61.12 129 LEU A C 1
ATOM 1044 O O . LEU A 1 129 ? 13.905 4.882 -27.782 1.00 61.12 129 LEU A O 1
ATOM 1048 N N . LYS A 1 130 ? 12.285 6.096 -26.806 1.00 61.66 130 LYS A N 1
ATOM 1049 C CA . LYS A 1 130 ? 11.629 6.515 -28.056 1.00 61.66 130 LYS A CA 1
ATOM 1050 C C . LYS A 1 130 ? 12.497 7.421 -28.939 1.00 61.66 130 LYS A C 1
ATOM 1052 O O . LYS A 1 130 ? 12.304 7.430 -30.147 1.00 61.66 130 LYS A O 1
ATOM 1057 N N . PHE A 1 131 ? 13.397 8.217 -28.360 1.00 62.06 131 PHE A N 1
ATOM 1058 C CA . PHE A 1 131 ? 14.260 9.135 -29.120 1.00 62.06 131 PHE A CA 1
ATOM 1059 C C . PHE A 1 131 ? 15.622 8.532 -29.491 1.00 62.06 131 PHE A C 1
ATOM 1061 O O . PHE A 1 131 ? 16.413 9.198 -30.156 1.00 62.06 131 PHE A O 1
ATOM 1068 N N . ILE A 1 132 ? 15.907 7.305 -29.043 1.00 57.72 132 ILE A N 1
ATOM 1069 C CA . ILE A 1 132 ? 17.153 6.581 -29.343 1.00 57.72 132 ILE A CA 1
ATOM 1070 C C . ILE A 1 132 ? 16.919 5.407 -30.305 1.00 57.72 132 ILE A C 1
ATOM 1072 O O . ILE A 1 132 ? 17.872 4.984 -30.956 1.00 57.72 132 ILE A O 1
ATOM 1076 N N . SER A 1 133 ? 15.683 4.902 -30.418 1.00 48.16 133 SER A N 1
ATOM 1077 C CA . SER A 1 133 ? 15.253 4.019 -31.516 1.00 48.16 133 SER A CA 1
ATOM 1078 C C . SER A 1 133 ? 14.977 4.805 -32.791 1.00 48.16 133 SER A C 1
ATOM 1080 O O . SER A 1 133 ? 15.355 4.320 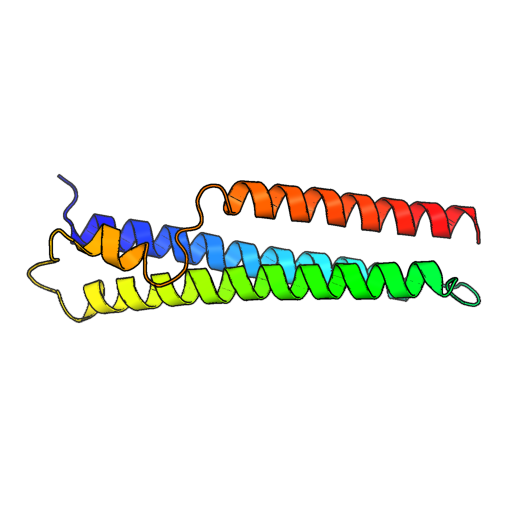-33.874 1.00 48.16 133 SER A O 1
#

pLDDT: mean 75.43, std 10.86, range [48.16, 91.5]